Protein AF-A0A7C7DPF6-F1 (afdb_monomer)

Nearest PDB structures (foldseek):
  4r4e-assembly1_A  TM=9.196E-01  e=5.375E-08  Bacillus subtilis subsp. subtilis str. 168
  4r4e-assembly1_B  TM=8.936E-01  e=1.269E-06  Bacillus subtilis subsp. subtilis str. 168
  7tea-assembly2_C  TM=9.119E-01  e=2.581E-06  Staphylococcus aureus
  4r24-assembly1_B  TM=8.475E-01  e=1.116E-06  Priestia megaterium WSH-002
  2zhh-assembly1_A-2  TM=7.590E-01  e=1.535E-03  Escherichia coli K-12

pLDDT: mean 72.32, std 15.13, rang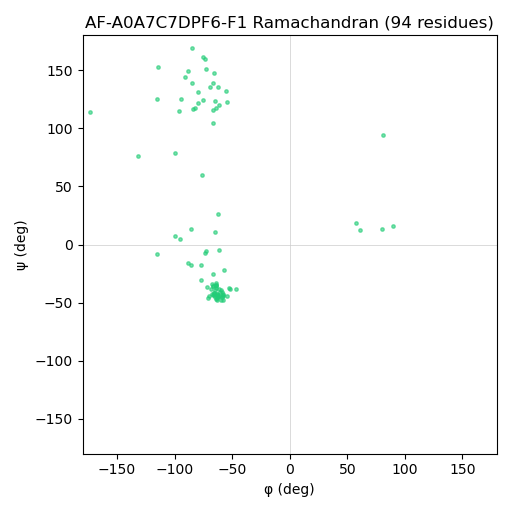e [35.88, 90.88]

Solvent-accessible surface area (backbone atoms on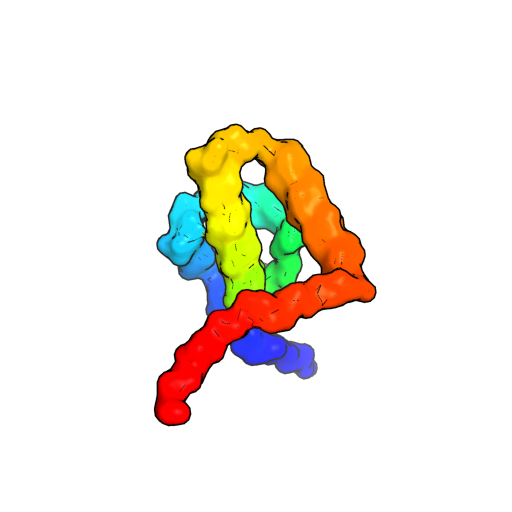ly — not comparable to full-atom values): 5934 Å² total; per-residue (Å²): 134,83,79,76,65,91,59,47,74,38,40,65,73,56,46,27,68,74,52,71,45,53,71,67,55,55,51,49,40,39,74,73,60,78,38,78,60,49,71,44,97,83,72,44,60,17,29,33,65,68,47,48,53,52,47,40,52,52,48,50,43,48,74,75,65,52,51,70,69,53,52,52,51,52,52,56,48,50,66,62,44,78,79,61,79,81,76,85,72,83,70,72,87,76,91,131

Radius of gyration: 15.46 Å; Cα contacts (8 Å, |Δi|>4): 78; chains: 1; bounding box: 40×48×31 Å

Sequence (96 aa):
MNPLSPEHIYPIGVVQRLTALSCRQIRYYEQCGLIKPARTSTNRRMFSQSDVETLLEIRDMINRGYLLEGIKTALLARRREDRGTFPSSFSRPHPS

Foldseek 3Di:
DPDDDPQFAAFLVNLCVLQVDDPVVLVVCVVLVLADFDQDPVRGTTGGPVSSVSSNVVSVCVVVVDDPVRSSVVSVVVVVCVVDDDDPPPDDDDDD

Mean predicted aligned error: 11.16 Å

Secondary structure (DSSP, 8-state):
-PPPPTTEEEEHHHHHHHH---HHHHHHHHHTTS--PEEPTTS-EEEEHHHHHHHHHHHHHHHTT--HHHHHHHHHHHHHHTTS---TT--PPPP-

Structure (mmCIF, N/CA/C/O backbone):
data_AF-A0A7C7DPF6-F1
#
_entry.id   AF-A0A7C7DPF6-F1
#
loop_
_atom_site.group_PDB
_atom_site.id
_atom_site.type_symbol
_atom_site.label_atom_id
_atom_site.label_alt_id
_atom_site.label_comp_id
_atom_sit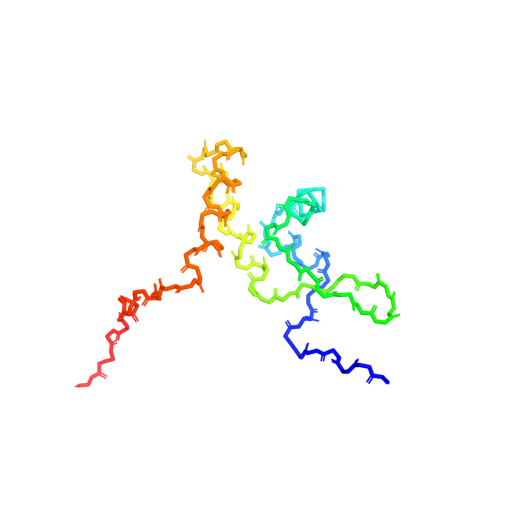e.label_asym_id
_atom_site.label_entity_id
_atom_site.label_seq_id
_atom_site.pdbx_PDB_ins_code
_atom_site.Cartn_x
_atom_site.Cartn_y
_atom_site.Cartn_z
_atom_site.occupancy
_atom_site.B_iso_or_equiv
_atom_site.auth_seq_id
_atom_site.auth_comp_id
_atom_site.auth_asym_id
_atom_site.auth_atom_id
_atom_site.pdbx_PDB_model_num
ATOM 1 N N . MET A 1 1 ? 26.054 -4.000 -10.835 1.00 42.06 1 MET A N 1
ATOM 2 C CA . MET A 1 1 ? 24.611 -4.208 -11.090 1.00 42.06 1 MET A CA 1
ATOM 3 C C . MET A 1 1 ? 24.006 -4.897 -9.880 1.00 42.06 1 MET A C 1
ATOM 5 O O . MET A 1 1 ? 24.479 -5.970 -9.543 1.00 42.06 1 MET A O 1
ATOM 9 N N . ASN A 1 2 ? 23.026 -4.293 -9.206 1.00 50.69 2 ASN A N 1
ATOM 10 C CA . ASN A 1 2 ? 22.305 -4.969 -8.125 1.00 50.69 2 ASN A CA 1
ATOM 11 C C . ASN A 1 2 ? 21.196 -5.817 -8.777 1.00 50.69 2 ASN A C 1
ATOM 13 O O . ASN A 1 2 ? 20.362 -5.223 -9.468 1.00 50.69 2 ASN A O 1
ATOM 17 N N . PRO A 1 3 ? 21.204 -7.157 -8.673 1.00 52.19 3 PRO A N 1
ATOM 18 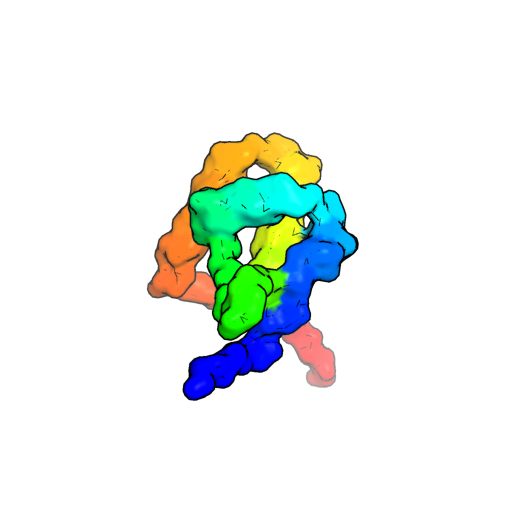C CA . PRO A 1 3 ? 20.144 -7.960 -9.257 1.00 52.19 3 PRO A CA 1
ATOM 19 C C . PRO A 1 3 ? 18.847 -7.627 -8.521 1.00 52.19 3 PRO A C 1
ATOM 21 O O . PRO A 1 3 ? 18.774 -7.687 -7.295 1.00 52.19 3 PRO A O 1
ATOM 24 N N . LEU A 1 4 ? 17.832 -7.209 -9.274 1.00 53.41 4 LEU A N 1
ATOM 25 C CA . LEU A 1 4 ? 16.475 -7.106 -8.758 1.00 53.41 4 LEU A CA 1
ATOM 26 C C . LEU A 1 4 ? 16.113 -8.478 -8.184 1.00 53.41 4 LEU A C 1
ATOM 28 O O . LEU A 1 4 ? 16.197 -9.470 -8.908 1.00 53.41 4 LEU A O 1
ATOM 32 N N . SER A 1 5 ? 15.745 -8.553 -6.903 1.00 55.53 5 SER A N 1
ATOM 33 C CA . SER A 1 5 ? 15.185 -9.791 -6.362 1.00 55.53 5 SER A CA 1
ATOM 34 C C . SER A 1 5 ? 13.972 -10.179 -7.220 1.00 55.53 5 SER A C 1
ATOM 36 O O . SER A 1 5 ? 13.129 -9.309 -7.470 1.00 55.53 5 SER A O 1
ATOM 38 N N . PRO A 1 6 ? 13.860 -11.442 -7.669 1.00 56.94 6 PRO A N 1
ATOM 39 C CA . PRO A 1 6 ? 12.865 -11.888 -8.655 1.00 56.94 6 PRO A CA 1
ATOM 40 C C . PRO A 1 6 ? 11.399 -11.723 -8.215 1.00 56.94 6 PRO A C 1
ATOM 42 O O . PRO A 1 6 ? 10.490 -11.957 -9.001 1.00 56.94 6 PRO A O 1
ATOM 45 N N . GLU A 1 7 ? 11.152 -11.289 -6.981 1.00 56.91 7 GLU A N 1
ATOM 46 C CA . GLU A 1 7 ? 9.819 -11.131 -6.400 1.00 56.91 7 GLU A CA 1
ATOM 47 C C . GLU A 1 7 ? 9.158 -9.777 -6.710 1.00 56.91 7 GLU A C 1
ATOM 49 O O . GLU A 1 7 ? 7.943 -9.642 -6.578 1.00 56.91 7 GLU A O 1
ATOM 54 N N . HIS A 1 8 ? 9.923 -8.765 -7.140 1.00 67.50 8 HIS A N 1
ATOM 55 C CA . HIS A 1 8 ? 9.408 -7.410 -7.383 1.00 67.50 8 HIS A CA 1
ATOM 56 C C . HIS A 1 8 ? 9.153 -7.171 -8.873 1.00 67.50 8 HIS A C 1
ATOM 58 O O . HIS A 1 8 ? 9.951 -6.531 -9.563 1.00 67.50 8 HIS A O 1
ATOM 64 N N . ILE A 1 9 ? 8.031 -7.694 -9.369 1.00 75.94 9 ILE A N 1
ATOM 65 C CA . ILE A 1 9 ? 7.687 -7.696 -10.801 1.00 75.94 9 ILE A CA 1
ATOM 66 C C . ILE A 1 9 ? 6.452 -6.856 -11.155 1.00 75.94 9 ILE A C 1
ATOM 68 O O . ILE A 1 9 ? 6.181 -6.643 -12.337 1.00 75.94 9 ILE A O 1
ATOM 72 N N . TYR A 1 10 ? 5.702 -6.346 -10.172 1.00 82.19 10 TYR A N 1
ATOM 73 C CA . TYR A 1 10 ? 4.424 -5.684 -10.438 1.00 82.19 10 TYR A CA 1
ATOM 74 C C . TYR A 1 10 ? 4.576 -4.158 -10.528 1.00 82.19 10 TYR A C 1
ATOM 76 O O . TYR A 1 10 ? 4.886 -3.515 -9.528 1.00 82.19 10 TYR A O 1
ATOM 84 N N . PRO A 1 11 ? 4.331 -3.518 -11.686 1.00 86.06 11 PRO A N 1
ATOM 85 C CA . PRO A 1 11 ? 4.283 -2.060 -11.770 1.00 86.06 11 PRO A CA 1
ATOM 86 C C . PRO A 1 11 ? 2.991 -1.517 -11.143 1.00 86.06 11 PRO A C 1
ATOM 88 O O . PRO A 1 11 ? 1.978 -2.217 -11.080 1.00 86.06 11 PRO A O 1
ATOM 91 N N . ILE A 1 12 ? 2.982 -0.230 -10.764 1.00 84.38 12 ILE A N 1
ATOM 92 C CA . ILE A 1 12 ? 1.822 0.405 -10.104 1.00 84.38 12 ILE A CA 1
ATOM 93 C C . ILE A 1 12 ? 0.506 0.201 -10.869 1.00 84.38 12 ILE A C 1
ATOM 95 O O . ILE A 1 12 ? -0.516 -0.069 -10.253 1.00 84.38 12 ILE A O 1
ATOM 99 N N . GLY A 1 13 ? 0.533 0.247 -12.206 1.00 85.75 13 GLY A N 1
ATOM 100 C CA . GLY A 1 13 ? -0.661 0.046 -13.028 1.00 85.75 13 GLY A CA 1
ATOM 101 C C . GLY A 1 13 ? -1.261 -1.358 -12.902 1.00 85.75 13 GLY A C 1
ATOM 102 O O . GLY A 1 13 ? -2.481 -1.503 -12.902 1.00 85.75 13 GLY A O 1
ATOM 103 N N . VAL A 1 14 ? -0.430 -2.394 -12.737 1.00 88.06 14 VAL A N 1
ATOM 104 C CA . VAL A 1 14 ? -0.917 -3.761 -12.486 1.00 88.06 14 VAL A CA 1
ATOM 105 C C . VAL A 1 14 ? -1.512 -3.848 -11.085 1.00 88.06 14 VAL A C 1
ATOM 107 O O . VAL A 1 14 ? -2.625 -4.344 -10.926 1.00 88.06 14 VAL A O 1
ATOM 110 N N . VAL A 1 15 ? -0.832 -3.280 -10.088 1.00 88.19 15 VAL A N 1
ATOM 111 C CA . VAL A 1 15 ? -1.320 -3.244 -8.701 1.00 88.19 15 VAL A CA 1
ATOM 112 C C . VAL A 1 15 ? -2.672 -2.539 -8.596 1.00 88.19 15 VAL A C 1
ATOM 114 O O . VAL A 1 15 ? -3.561 -3.032 -7.907 1.00 88.19 15 VAL A O 1
ATOM 117 N N . GLN A 1 16 ? -2.875 -1.433 -9.317 1.00 90.88 16 GLN A N 1
ATOM 118 C CA . GLN A 1 16 ? -4.174 -0.756 -9.381 1.00 90.88 16 GLN A CA 1
ATOM 119 C C . GLN A 1 16 ? -5.284 -1.674 -9.895 1.00 90.88 16 GLN A C 1
ATOM 121 O O . GLN A 1 16 ? -6.371 -1.692 -9.328 1.00 90.88 16 GLN A O 1
ATOM 126 N N . ARG A 1 17 ? -5.020 -2.448 -10.956 1.00 87.62 17 ARG A N 1
ATOM 127 C CA . ARG A 1 17 ? -6.014 -3.371 -11.526 1.00 87.62 17 ARG A CA 1
ATOM 128 C C . ARG A 1 17 ? -6.326 -4.532 -10.583 1.00 87.62 17 ARG A C 1
ATOM 130 O O . ARG A 1 17 ? -7.481 -4.923 -10.491 1.00 87.62 17 ARG A O 1
ATOM 137 N N . LEU A 1 18 ? -5.321 -5.051 -9.878 1.00 88.31 18 LEU A N 1
ATOM 138 C CA . LEU A 1 18 ? -5.489 -6.154 -8.926 1.00 88.31 18 LEU A CA 1
ATOM 139 C C . LEU A 1 18 ? -6.241 -5.715 -7.665 1.00 88.31 18 LEU A C 1
ATOM 141 O O . LEU A 1 18 ? -7.165 -6.382 -7.210 1.00 88.31 18 LEU A O 1
ATOM 145 N N . THR A 1 19 ? -5.853 -4.572 -7.107 1.00 85.88 19 THR A N 1
ATOM 146 C CA . THR A 1 19 ? -6.381 -4.090 -5.825 1.00 85.88 19 THR A CA 1
ATOM 147 C C . THR A 1 19 ? -7.641 -3.248 -5.989 1.00 85.88 19 THR A C 1
ATOM 149 O O . THR A 1 19 ? -8.359 -3.060 -5.016 1.00 85.88 19 THR A O 1
ATOM 152 N N . ALA A 1 20 ? -7.948 -2.767 -7.198 1.00 87.44 20 ALA A N 1
ATOM 153 C CA . ALA A 1 20 ? -8.965 -1.744 -7.469 1.00 87.44 20 ALA A CA 1
ATOM 154 C C . ALA A 1 20 ? -8.736 -0.421 -6.706 1.00 87.44 20 ALA A C 1
ATOM 156 O O . ALA A 1 20 ? -9.646 0.396 -6.572 1.00 87.44 20 ALA A O 1
ATOM 157 N N . LEU A 1 21 ? -7.516 -0.192 -6.210 1.00 87.69 21 LEU A N 1
ATOM 158 C CA . LEU A 1 21 ? -7.123 1.056 -5.567 1.00 87.69 21 LEU A CA 1
ATOM 159 C C . LEU A 1 21 ? -6.603 2.056 -6.601 1.00 87.69 21 LEU A C 1
ATOM 161 O O . LEU A 1 21 ? -5.984 1.706 -7.610 1.00 87.69 21 LEU A O 1
ATOM 165 N N . SER A 1 22 ? -6.802 3.341 -6.327 1.00 87.69 22 SER A N 1
ATOM 166 C CA . SER A 1 22 ? -6.208 4.404 -7.136 1.00 87.69 22 SER A CA 1
ATOM 167 C C . SER A 1 22 ? -4.696 4.513 -6.897 1.00 87.69 22 SER A C 1
ATOM 169 O O . SER A 1 22 ? -4.202 4.304 -5.787 1.00 87.69 22 SER A O 1
ATOM 171 N N . CYS A 1 23 ? -3.949 4.957 -7.916 1.00 86.19 23 CYS A N 1
ATOM 172 C CA . CYS A 1 23 ? -2.538 5.349 -7.789 1.00 86.19 23 CYS A CA 1
ATOM 173 C C . CYS A 1 23 ? -2.288 6.258 -6.580 1.00 86.19 23 CYS A C 1
ATOM 175 O O . CYS A 1 23 ? -1.264 6.145 -5.912 1.00 86.19 23 CYS A O 1
ATOM 177 N N . ARG A 1 24 ? -3.224 7.172 -6.297 1.00 86.56 24 ARG A N 1
ATOM 178 C CA . ARG A 1 24 ? -3.130 8.102 -5.171 1.00 86.56 24 ARG A CA 1
ATOM 179 C C . ARG A 1 24 ? -3.150 7.368 -3.833 1.00 86.56 24 ARG A C 1
ATOM 181 O O . ARG A 1 24 ? -2.299 7.648 -2.998 1.00 86.56 24 ARG A O 1
ATOM 188 N N . GLN A 1 25 ? -4.073 6.425 -3.653 1.00 86.12 25 GLN A N 1
ATOM 189 C CA . GLN A 1 25 ? -4.162 5.611 -2.438 1.00 86.12 25 GLN A CA 1
ATOM 190 C C . GLN A 1 25 ? -2.910 4.752 -2.255 1.00 86.12 25 GLN A C 1
ATOM 192 O O . GLN A 1 25 ? -2.306 4.782 -1.191 1.00 86.12 25 GLN A O 1
ATOM 197 N N . ILE A 1 26 ? -2.447 4.077 -3.312 1.00 86.69 26 ILE A N 1
ATOM 198 C CA . ILE A 1 26 ? -1.229 3.251 -3.257 1.00 86.69 26 ILE A CA 1
ATOM 199 C C . ILE A 1 26 ? -0.013 4.095 -2.840 1.00 86.69 26 ILE A C 1
ATOM 201 O O . ILE A 1 26 ? 0.740 3.706 -1.950 1.00 86.69 26 ILE A O 1
ATOM 205 N N . ARG A 1 27 ? 0.155 5.288 -3.429 1.00 85.56 27 ARG A N 1
ATOM 206 C CA . ARG A 1 27 ? 1.229 6.227 -3.055 1.00 85.56 27 ARG A CA 1
ATOM 207 C C . ARG A 1 27 ? 1.092 6.730 -1.622 1.00 85.56 27 ARG A C 1
ATOM 209 O O . ARG A 1 27 ? 2.101 6.904 -0.951 1.00 85.56 27 ARG A O 1
ATOM 216 N N . TYR A 1 28 ? -0.131 6.966 -1.160 1.00 85.19 28 TYR A N 1
ATOM 217 C CA . TYR A 1 28 ? -0.384 7.367 0.219 1.00 85.19 28 TYR A CA 1
ATOM 218 C C . TYR A 1 28 ? 0.037 6.262 1.200 1.00 85.19 28 TYR A C 1
ATOM 220 O O . TYR A 1 28 ? 0.754 6.535 2.158 1.00 85.19 28 TYR A O 1
ATOM 228 N N . TYR A 1 29 ? -0.296 4.999 0.917 1.00 83.69 29 TYR A N 1
ATOM 229 C CA . TYR A 1 29 ? 0.125 3.865 1.748 1.00 83.69 29 TYR A CA 1
ATOM 230 C C . TYR A 1 29 ? 1.640 3.624 1.709 1.00 83.69 29 TYR A C 1
ATOM 232 O O . TYR A 1 29 ? 2.235 3.305 2.740 1.00 83.69 29 TYR A O 1
ATOM 240 N N . GLU A 1 30 ? 2.283 3.844 0.559 1.00 83.56 30 GLU A N 1
ATOM 241 C CA . GLU A 1 30 ? 3.749 3.877 0.441 1.00 83.56 30 GLU A CA 1
ATOM 242 C C . GLU A 1 30 ? 4.352 4.977 1.329 1.00 83.56 30 GLU A C 1
ATOM 244 O O . GLU A 1 30 ? 5.281 4.713 2.089 1.00 83.56 30 GLU A O 1
ATOM 249 N N . GLN A 1 31 ? 3.809 6.200 1.289 1.00 82.19 31 GLN A N 1
ATOM 250 C CA . GLN A 1 31 ? 4.277 7.323 2.113 1.00 82.19 31 GLN A CA 1
ATOM 251 C C . GLN A 1 31 ? 4.081 7.080 3.610 1.00 82.19 31 GLN A C 1
ATOM 253 O O . GLN A 1 31 ? 4.920 7.476 4.416 1.00 82.19 31 GLN A O 1
ATOM 258 N N . CYS A 1 32 ? 3.003 6.399 3.989 1.00 75.75 32 CYS A N 1
ATOM 259 C CA . CYS A 1 32 ? 2.778 5.967 5.363 1.00 75.75 32 CYS A CA 1
ATOM 260 C C . CYS A 1 32 ? 3.672 4.781 5.779 1.00 75.75 32 CYS A C 1
ATOM 262 O O . CYS A 1 32 ? 3.684 4.416 6.953 1.00 75.75 32 CYS A O 1
ATOM 264 N N . GLY A 1 33 ? 4.429 4.187 4.849 1.00 78.94 33 GLY A N 1
ATOM 265 C CA . GLY A 1 33 ? 5.384 3.112 5.114 1.00 78.94 33 GLY A CA 1
ATOM 266 C C . GLY A 1 33 ? 4.770 1.717 5.250 1.00 78.94 33 GLY A C 1
ATOM 267 O O . GLY A 1 33 ? 5.476 0.810 5.714 1.00 78.94 33 GLY A O 1
ATOM 268 N N . LEU A 1 34 ? 3.498 1.547 4.856 1.00 77.62 34 LEU A N 1
ATOM 269 C CA . LEU A 1 34 ? 2.771 0.269 4.887 1.00 77.62 34 LEU A CA 1
ATOM 270 C C . LEU A 1 34 ? 3.380 -0.723 3.890 1.00 77.62 34 LEU A C 1
ATOM 272 O O . LEU A 1 34 ? 3.640 -1.868 4.234 1.00 77.62 34 LEU A O 1
ATOM 276 N N . ILE A 1 35 ? 3.693 -0.239 2.691 1.00 81.31 35 ILE A N 1
ATOM 277 C CA . ILE A 1 35 ? 4.331 -1.003 1.614 1.00 81.31 35 ILE A CA 1
ATOM 278 C C . ILE A 1 35 ? 5.722 -0.447 1.321 1.00 81.31 35 ILE A C 1
ATOM 280 O O . ILE A 1 35 ? 5.988 0.738 1.554 1.00 81.31 35 ILE A O 1
ATOM 284 N N . LYS A 1 36 ? 6.622 -1.296 0.822 1.00 78.12 36 LYS A N 1
ATOM 285 C CA . LYS A 1 36 ? 8.008 -0.914 0.509 1.00 78.12 36 LYS A CA 1
ATOM 286 C C . LYS A 1 36 ? 8.370 -1.402 -0.893 1.00 78.12 36 LYS A C 1
ATOM 288 O O . LYS A 1 36 ? 9.110 -2.373 -1.021 1.00 78.12 36 LYS A O 1
ATOM 293 N N . PRO A 1 37 ? 7.893 -0.716 -1.946 1.00 79.31 37 PRO A N 1
ATOM 294 C CA . PRO A 1 37 ? 8.225 -1.107 -3.304 1.00 79.31 37 PRO A CA 1
ATOM 295 C C . PRO A 1 37 ? 9.733 -1.008 -3.535 1.00 79.31 37 PRO A C 1
ATOM 297 O O . PRO A 1 37 ? 10.372 -0.003 -3.197 1.00 79.31 37 PRO A O 1
ATOM 300 N N . ALA A 1 38 ? 10.293 -2.027 -4.175 1.00 78.75 38 ALA A N 1
ATOM 301 C CA . ALA A 1 38 ? 11.660 -1.976 -4.652 1.00 78.75 38 ALA A CA 1
ATOM 302 C C . ALA A 1 38 ? 11.773 -0.940 -5.778 1.00 78.75 38 ALA A C 1
ATOM 304 O O . ALA A 1 38 ? 10.913 -0.820 -6.658 1.00 78.75 38 ALA A O 1
ATOM 305 N N . ARG A 1 39 ? 12.862 -0.171 -5.766 1.00 75.44 39 ARG A N 1
ATOM 306 C CA . ARG A 1 39 ? 13.189 0.743 -6.862 1.00 75.44 39 ARG A CA 1
ATOM 307 C C . ARG A 1 39 ? 14.134 0.043 -7.823 1.00 75.44 39 ARG A C 1
ATOM 309 O O . ARG A 1 39 ? 15.195 -0.427 -7.430 1.00 75.44 39 ARG A O 1
ATOM 316 N N . THR A 1 40 ? 13.745 0.001 -9.088 1.00 71.69 40 THR A N 1
ATOM 317 C CA . THR A 1 40 ? 14.611 -0.493 -10.163 1.00 71.69 40 THR A CA 1
ATOM 318 C C . THR A 1 40 ? 15.682 0.532 -10.520 1.00 71.69 40 THR A C 1
ATOM 320 O O . THR A 1 40 ? 15.520 1.728 -10.267 1.00 71.69 40 THR A O 1
ATOM 323 N N . SER A 1 41 ? 16.749 0.087 -11.187 1.00 65.88 41 SER A N 1
ATOM 324 C CA . SER A 1 41 ? 17.794 0.965 -11.737 1.00 65.88 41 SER A CA 1
ATOM 325 C C . SER A 1 41 ? 17.249 2.020 -12.713 1.00 65.88 41 SER A C 1
ATOM 327 O O . SER A 1 41 ? 17.850 3.073 -12.878 1.00 65.88 41 SER A O 1
ATOM 329 N N . THR A 1 42 ? 16.074 1.784 -13.304 1.00 70.00 42 THR A N 1
ATOM 330 C CA . THR A 1 42 ? 15.346 2.722 -14.180 1.00 70.00 42 THR A CA 1
ATOM 331 C C . THR A 1 42 ? 14.451 3.701 -13.395 1.00 70.00 42 THR A C 1
ATOM 333 O O . THR A 1 42 ? 13.575 4.340 -13.968 1.00 70.00 42 THR A O 1
ATOM 336 N N . ASN A 1 43 ? 14.615 3.811 -12.070 1.00 73.88 43 ASN A N 1
ATOM 337 C CA . ASN A 1 43 ? 13.792 4.635 -11.168 1.00 73.88 43 ASN A CA 1
ATOM 338 C C . ASN A 1 43 ? 12.295 4.244 -11.129 1.00 73.88 43 ASN A C 1
ATOM 340 O O . ASN A 1 43 ? 11.460 4.967 -10.589 1.00 73.88 43 ASN A O 1
ATOM 344 N N . ARG A 1 44 ? 11.922 3.080 -11.675 1.00 76.56 44 ARG A N 1
ATOM 345 C CA . ARG A 1 44 ? 10.539 2.585 -11.627 1.00 76.56 44 ARG A CA 1
ATOM 346 C C . ARG A 1 44 ? 10.294 1.840 -10.321 1.00 76.56 44 ARG A C 1
ATOM 348 O O . ARG A 1 44 ? 11.150 1.071 -9.880 1.00 76.56 44 ARG A O 1
ATOM 355 N N . ARG A 1 45 ? 9.116 2.060 -9.736 1.00 80.50 45 ARG A N 1
ATOM 356 C CA . ARG A 1 45 ? 8.628 1.359 -8.542 1.00 80.50 45 ARG A CA 1
ATOM 357 C C . ARG A 1 45 ? 8.085 0.000 -8.957 1.00 80.50 45 ARG A C 1
ATOM 359 O O . ARG A 1 45 ? 7.167 -0.049 -9.778 1.00 80.50 45 ARG A O 1
ATOM 366 N N . MET A 1 46 ? 8.651 -1.055 -8.391 1.00 82.44 46 MET A N 1
ATOM 367 C CA . MET A 1 46 ? 8.173 -2.418 -8.561 1.00 82.44 46 MET A CA 1
ATOM 368 C C . MET A 1 46 ? 7.682 -2.939 -7.220 1.00 82.44 46 MET A C 1
ATOM 370 O O . MET A 1 46 ? 8.396 -2.900 -6.219 1.00 82.44 46 MET A O 1
ATOM 374 N N . PHE A 1 47 ? 6.441 -3.392 -7.217 1.00 84.81 47 PHE A N 1
ATOM 375 C CA . PHE A 1 47 ? 5.778 -3.989 -6.075 1.00 84.81 47 PHE A CA 1
ATOM 376 C C . PHE A 1 47 ? 6.000 -5.500 -6.104 1.00 84.81 47 PHE A C 1
ATOM 378 O O . PHE A 1 47 ? 6.057 -6.115 -7.177 1.00 84.81 47 PHE A O 1
ATOM 385 N N . SER A 1 48 ? 6.141 -6.080 -4.920 1.00 84.50 48 SER A N 1
ATOM 386 C CA . SER A 1 48 ? 6.142 -7.525 -4.720 1.00 84.50 48 SER A CA 1
ATOM 387 C C . SER A 1 48 ? 4.720 -8.062 -4.584 1.00 84.50 48 SER A C 1
ATOM 389 O O . SER A 1 48 ? 3.763 -7.304 -4.410 1.00 84.50 48 SER A O 1
ATOM 391 N N . GLN A 1 49 ? 4.575 -9.384 -4.629 1.00 82.94 49 GLN A N 1
ATOM 392 C CA . GLN A 1 49 ? 3.302 -10.028 -4.314 1.00 82.94 49 GLN A CA 1
ATOM 393 C C . GLN A 1 49 ? 2.841 -9.709 -2.881 1.00 82.94 49 GLN A C 1
ATOM 395 O O . GLN A 1 49 ? 1.667 -9.408 -2.679 1.00 82.94 49 GLN A O 1
ATOM 400 N N . SER A 1 50 ? 3.762 -9.659 -1.914 1.00 82.69 50 SER A N 1
ATOM 401 C CA . SER A 1 50 ? 3.466 -9.305 -0.519 1.00 82.69 50 SER A CA 1
A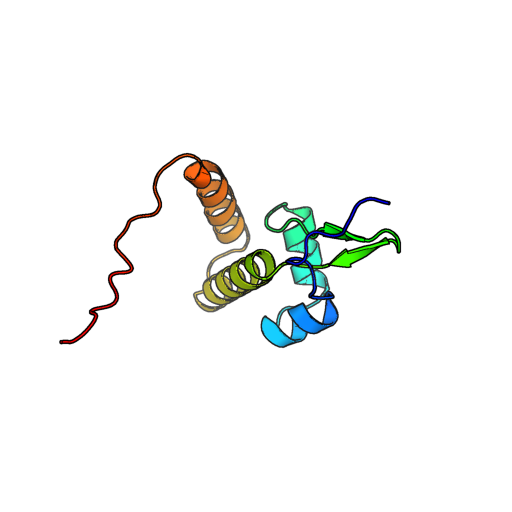TOM 402 C C . SER A 1 50 ? 2.909 -7.882 -0.377 1.00 82.69 50 SER A C 1
ATOM 404 O O . SER A 1 50 ? 1.979 -7.648 0.398 1.00 82.69 50 SER A O 1
ATOM 406 N N . ASP A 1 51 ? 3.420 -6.922 -1.162 1.00 85.44 51 ASP A N 1
ATOM 407 C CA . ASP A 1 51 ? 2.871 -5.557 -1.190 1.00 85.44 51 ASP A CA 1
ATOM 408 C C . ASP A 1 51 ? 1.432 -5.541 -1.736 1.00 85.44 51 ASP A C 1
ATOM 410 O O . ASP A 1 51 ? 0.584 -4.797 -1.241 1.00 85.44 51 ASP A O 1
ATOM 414 N N . VAL A 1 52 ? 1.145 -6.357 -2.757 1.00 86.94 52 VAL A N 1
ATOM 415 C CA . VAL A 1 52 ? -0.203 -6.476 -3.339 1.00 86.94 52 VAL A CA 1
ATOM 416 C C . VAL A 1 52 ? -1.178 -7.079 -2.333 1.00 86.94 52 VAL A C 1
ATOM 418 O O . VAL A 1 52 ? -2.286 -6.568 -2.184 1.00 86.94 52 VAL A O 1
ATOM 421 N N . GLU A 1 53 ? -0.768 -8.124 -1.620 1.00 86.19 53 GLU A N 1
ATOM 422 C CA . GLU A 1 53 ? -1.589 -8.788 -0.603 1.00 86.19 53 GLU A CA 1
ATOM 423 C C . GLU A 1 53 ? -1.934 -7.828 0.545 1.00 86.19 53 GLU A C 1
ATOM 425 O O . GLU A 1 53 ? -3.099 -7.671 0.909 1.00 86.19 53 GLU A O 1
ATOM 430 N N . THR A 1 54 ? -0.943 -7.053 0.993 1.00 85.94 54 THR A N 1
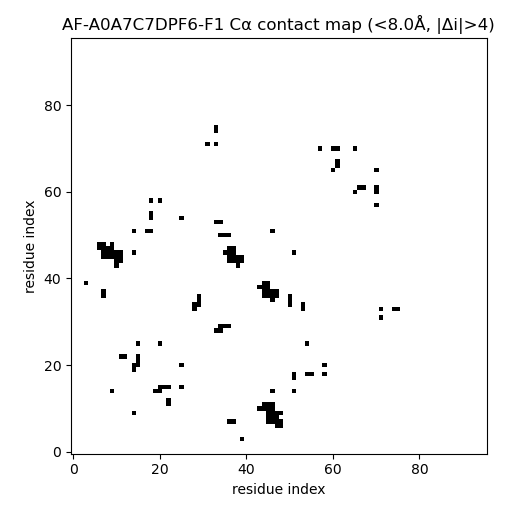ATOM 431 C CA . THR A 1 54 ? -1.124 -5.975 1.976 1.00 85.94 54 THR A CA 1
ATOM 432 C C . THR A 1 54 ? -2.144 -4.933 1.499 1.00 85.94 54 THR A C 1
ATOM 434 O O . THR A 1 54 ? -3.012 -4.489 2.252 1.00 85.94 54 THR A O 1
ATOM 437 N N . LEU A 1 55 ? -2.071 -4.529 0.227 1.00 87.44 55 LEU A N 1
ATOM 438 C CA . LEU A 1 55 ? -3.011 -3.571 -0.361 1.00 87.44 55 LEU A CA 1
ATOM 439 C C . LEU A 1 55 ? -4.432 -4.134 -0.492 1.00 87.44 55 LEU A C 1
ATOM 441 O O . LEU A 1 55 ? -5.397 -3.382 -0.332 1.00 87.44 55 LEU A O 1
ATOM 445 N N . LEU A 1 56 ? -4.576 -5.431 -0.764 1.00 88.31 56 LEU A N 1
ATOM 446 C CA . LEU A 1 56 ? -5.875 -6.106 -0.765 1.00 88.31 56 LEU A CA 1
ATOM 447 C C . LEU A 1 56 ? -6.487 -6.136 0.638 1.00 88.31 56 LEU A C 1
ATOM 449 O O . LEU A 1 56 ? -7.669 -5.829 0.781 1.00 88.31 56 LEU A O 1
ATOM 453 N N . GLU A 1 57 ? -5.687 -6.411 1.669 1.00 84.56 57 GLU A N 1
ATOM 454 C CA . GLU A 1 57 ? -6.134 -6.394 3.068 1.00 84.56 57 GLU A CA 1
ATOM 455 C C . GLU A 1 57 ? -6.576 -4.982 3.491 1.00 84.56 57 GLU A C 1
ATOM 457 O O . GLU A 1 57 ? -7.645 -4.804 4.077 1.00 84.56 57 GLU A O 1
ATOM 462 N N . ILE A 1 58 ? -5.821 -3.947 3.097 1.00 84.06 58 ILE A N 1
ATOM 463 C CA . ILE A 1 58 ? -6.212 -2.539 3.286 1.00 84.06 58 ILE A CA 1
ATOM 464 C C . ILE A 1 58 ? -7.553 -2.245 2.619 1.00 84.06 58 ILE A C 1
ATOM 466 O O . ILE A 1 58 ? -8.432 -1.650 3.244 1.00 84.06 58 ILE A O 1
ATOM 470 N N . ARG A 1 59 ? -7.737 -2.659 1.361 1.00 85.25 59 ARG A N 1
ATOM 471 C CA . ARG A 1 59 ? -9.016 -2.485 0.663 1.00 85.25 59 ARG A CA 1
ATOM 472 C C . ARG A 1 59 ? -10.154 -3.172 1.416 1.00 85.25 59 ARG A C 1
ATOM 474 O O . ARG A 1 59 ? -11.252 -2.618 1.478 1.00 85.25 59 ARG A O 1
ATOM 481 N N . ASP A 1 60 ? -9.926 -4.373 1.923 1.00 85.75 60 ASP A N 1
ATOM 482 C CA . ASP A 1 60 ? -10.948 -5.140 2.626 1.00 85.75 60 ASP A CA 1
ATOM 483 C C . ASP A 1 60 ? -11.350 -4.448 3.939 1.00 85.75 60 ASP A C 1
ATOM 485 O O . ASP A 1 60 ? -12.536 -4.260 4.205 1.00 85.75 60 ASP A O 1
ATOM 489 N N . MET A 1 61 ? -10.379 -3.920 4.689 1.00 82.00 61 MET A N 1
ATOM 490 C CA . MET A 1 61 ? -10.642 -3.083 5.865 1.00 82.00 61 MET A CA 1
ATOM 491 C C . MET A 1 61 ? -11.427 -1.810 5.517 1.00 82.00 61 MET A C 1
ATOM 493 O O . MET A 1 61 ? -12.368 -1.452 6.222 1.00 82.00 61 MET A O 1
ATOM 497 N N . ILE A 1 62 ? -11.113 -1.139 4.408 1.00 81.94 62 ILE A N 1
ATOM 498 C CA . ILE A 1 62 ? -11.891 0.034 3.968 1.00 81.94 62 ILE A CA 1
ATOM 499 C C . ILE A 1 62 ? -13.333 -0.368 3.642 1.00 81.94 62 ILE A C 1
ATOM 501 O O . ILE A 1 62 ? -14.260 0.327 4.048 1.00 81.94 62 ILE A O 1
ATOM 505 N N . ASN A 1 63 ? -13.538 -1.502 2.963 1.00 82.25 63 ASN A N 1
ATOM 506 C CA . ASN A 1 63 ? -14.882 -2.011 2.659 1.00 82.25 63 ASN A CA 1
ATOM 507 C C . ASN A 1 63 ? -15.670 -2.385 3.918 1.00 82.25 63 ASN A C 1
ATOM 509 O O . ASN A 1 63 ? -16.880 -2.190 3.961 1.00 82.25 63 ASN A O 1
ATOM 513 N N . ARG A 1 64 ? -14.991 -2.872 4.960 1.00 82.25 64 ARG A N 1
ATOM 514 C CA . ARG A 1 64 ? -15.592 -3.128 6.278 1.00 82.25 64 ARG A CA 1
ATOM 515 C C . ARG A 1 64 ? -15.903 -1.847 7.068 1.00 82.25 64 ARG A C 1
ATOM 517 O O . ARG A 1 64 ? -16.500 -1.939 8.135 1.00 82.25 64 ARG A O 1
ATOM 524 N N . GLY A 1 65 ? -15.516 -0.669 6.570 1.00 81.19 65 GLY A N 1
ATOM 525 C CA . GLY A 1 65 ? -15.803 0.626 7.194 1.00 81.19 65 GLY A CA 1
ATOM 526 C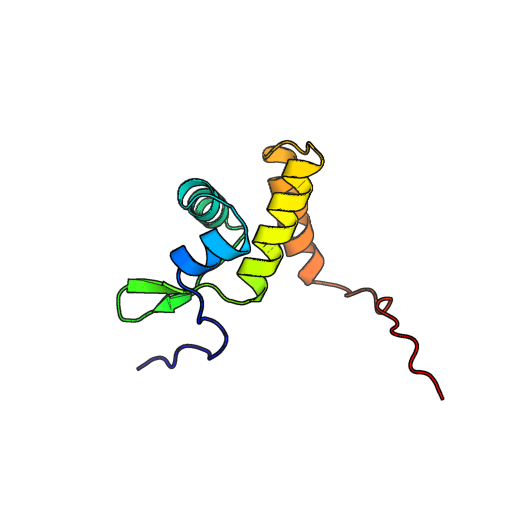 C . GLY A 1 65 ? -14.747 1.110 8.190 1.00 81.19 65 GLY A C 1
ATOM 527 O O . GLY A 1 65 ? -15.020 2.019 8.974 1.00 81.19 65 GLY A O 1
ATOM 528 N N . TYR A 1 66 ? -13.538 0.539 8.185 1.00 76.06 66 TYR A N 1
ATOM 529 C CA . TYR A 1 66 ? -12.459 1.022 9.048 1.00 76.06 66 TYR A CA 1
ATOM 530 C C . TYR A 1 66 ? -11.963 2.404 8.596 1.00 76.06 66 TYR A C 1
ATOM 532 O O . TYR A 1 66 ? -11.708 2.643 7.414 1.00 76.06 66 TYR A O 1
ATOM 540 N N . LEU A 1 67 ? -11.760 3.312 9.558 1.00 76.25 67 LEU A N 1
ATOM 541 C CA . LEU A 1 67 ? -11.098 4.593 9.301 1.00 76.25 67 LEU A CA 1
ATOM 542 C C . LEU A 1 67 ? -9.628 4.370 8.916 1.00 76.25 67 LEU A C 1
ATOM 544 O O . LEU A 1 67 ? -8.960 3.485 9.452 1.00 76.25 67 LEU A O 1
ATOM 548 N N . LEU A 1 68 ? -9.094 5.236 8.047 1.00 71.00 68 LEU A N 1
ATOM 549 C CA . LEU A 1 68 ? -7.689 5.192 7.618 1.00 71.00 68 LEU A CA 1
ATOM 550 C C . LEU A 1 68 ? -6.693 5.184 8.788 1.00 71.00 68 LEU A C 1
ATOM 552 O O . LEU A 1 68 ? -5.693 4.472 8.729 1.00 71.00 68 LEU A O 1
ATOM 556 N N . GLU A 1 69 ? -6.979 5.923 9.861 1.00 70.44 69 GLU A N 1
ATOM 557 C CA . GLU A 1 69 ? -6.155 5.921 11.077 1.00 70.44 69 GLU A CA 1
ATOM 558 C C . GLU A 1 69 ? -6.149 4.547 11.773 1.00 70.44 69 GLU A C 1
ATOM 560 O O . GLU A 1 69 ? -5.112 4.096 12.266 1.00 70.44 69 GLU A O 1
ATOM 565 N N . GLY A 1 70 ? -7.280 3.835 11.745 1.00 70.88 70 GLY A N 1
ATOM 566 C CA . GLY A 1 70 ? -7.398 2.467 12.253 1.00 70.88 70 GLY A CA 1
ATOM 567 C C . GLY A 1 70 ? -6.602 1.470 11.413 1.00 70.88 70 GLY A C 1
ATOM 568 O O . GLY A 1 70 ? -5.861 0.661 11.963 1.00 70.88 70 GLY A O 1
ATOM 569 N N . ILE A 1 71 ? -6.664 1.592 10.085 1.00 73.88 71 ILE A N 1
ATOM 570 C CA . ILE A 1 71 ? -5.884 0.763 9.150 1.00 73.88 71 ILE A CA 1
ATOM 571 C C . ILE A 1 71 ? -4.385 0.979 9.351 1.00 73.88 71 ILE A C 1
ATOM 573 O O . ILE A 1 71 ? -3.612 0.025 9.420 1.00 73.88 71 ILE A O 1
ATOM 577 N N . LYS A 1 72 ? -3.964 2.239 9.480 1.00 71.12 72 LYS A N 1
ATOM 578 C CA . LYS A 1 72 ? -2.569 2.598 9.742 1.00 71.12 72 LYS A CA 1
ATOM 579 C C . LYS A 1 72 ? -2.085 2.005 11.063 1.00 71.12 72 LYS A C 1
ATOM 581 O O . LYS A 1 72 ? -0.994 1.445 11.109 1.00 71.12 72 LYS A O 1
ATOM 586 N N . THR A 1 73 ? -2.897 2.099 12.114 1.00 71.81 73 THR A N 1
ATOM 587 C CA . THR A 1 73 ? -2.576 1.532 13.431 1.00 71.81 73 THR A CA 1
ATOM 588 C C . THR A 1 73 ? -2.488 0.008 13.370 1.00 71.81 73 THR A C 1
ATOM 590 O O . THR A 1 73 ? -1.510 -0.553 13.856 1.00 71.81 73 THR A O 1
ATOM 593 N N . ALA A 1 74 ? -3.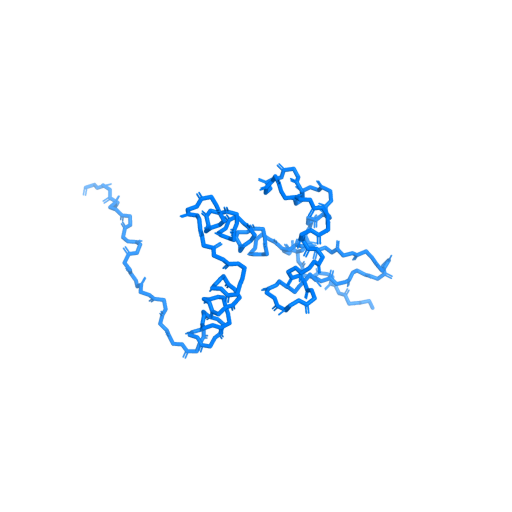440 -0.655 12.708 1.00 70.12 74 ALA A N 1
ATOM 594 C CA . ALA A 1 74 ? -3.453 -2.105 12.532 1.00 70.12 74 ALA A CA 1
ATOM 595 C C . ALA A 1 74 ? -2.233 -2.608 11.742 1.00 70.12 74 ALA A C 1
ATOM 597 O O . ALA A 1 74 ? -1.574 -3.555 12.165 1.00 70.12 74 ALA A O 1
ATOM 598 N N . LEU A 1 75 ? -1.861 -1.942 10.643 1.00 69.38 75 LEU A N 1
ATOM 599 C CA . LEU A 1 75 ? -0.682 -2.337 9.866 1.00 69.38 75 LEU A CA 1
ATOM 600 C C . LEU A 1 75 ? 0.646 -2.021 10.556 1.00 69.38 75 LEU A C 1
ATOM 602 O O . LEU A 1 75 ? 1.599 -2.794 10.443 1.00 69.38 75 LEU A O 1
ATOM 606 N N . LEU A 1 76 ? 0.745 -0.894 11.265 1.00 69.25 76 LEU A N 1
ATOM 607 C CA . LEU A 1 76 ? 1.939 -0.592 12.057 1.00 69.25 76 LEU A CA 1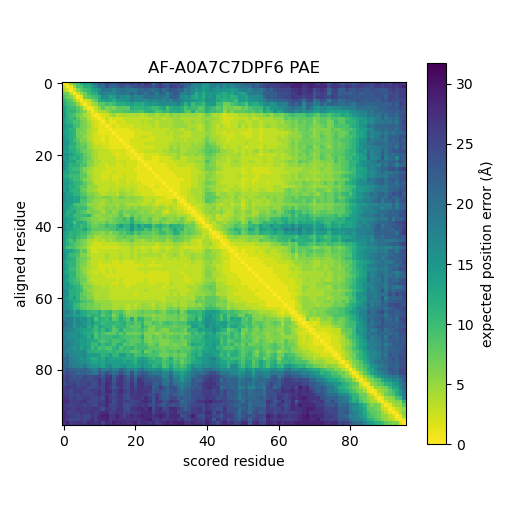
ATOM 608 C C . LEU A 1 76 ? 2.093 -1.570 13.228 1.00 69.25 76 LEU A C 1
ATOM 610 O O . LEU A 1 76 ? 3.223 -1.946 13.544 1.00 69.25 76 LEU A O 1
ATOM 614 N N . ALA A 1 77 ? 0.985 -2.000 13.837 1.00 66.81 77 ALA A N 1
ATOM 615 C CA . ALA A 1 77 ? 0.977 -3.056 14.844 1.00 66.81 77 ALA A CA 1
ATOM 616 C C . ALA A 1 77 ? 1.443 -4.394 14.248 1.00 66.81 77 ALA A C 1
ATOM 618 O O . ALA A 1 77 ? 2.388 -4.979 14.769 1.00 66.81 77 ALA A O 1
ATOM 619 N N . ARG A 1 78 ? 0.909 -4.797 13.086 1.00 65.38 78 ARG A N 1
ATOM 620 C CA . ARG A 1 78 ? 1.324 -6.008 12.350 1.00 65.38 78 ARG A CA 1
ATOM 621 C C . ARG A 1 78 ? 2.830 -6.036 12.063 1.00 65.38 78 ARG A C 1
ATOM 623 O O . ARG A 1 78 ? 3.492 -7.034 12.314 1.00 65.38 78 ARG A O 1
ATOM 630 N N . ARG A 1 79 ? 3.417 -4.915 11.617 1.00 61.97 79 ARG A N 1
ATOM 631 C CA . ARG A 1 79 ? 4.872 -4.832 11.367 1.00 61.97 79 ARG A CA 1
ATOM 632 C C . ARG A 1 79 ? 5.708 -4.947 12.653 1.00 61.97 79 ARG A C 1
ATOM 634 O O . ARG A 1 79 ? 6.876 -5.323 12.584 1.00 61.97 79 ARG A O 1
ATOM 641 N N . ARG A 1 80 ? 5.150 -4.603 13.820 1.00 55.38 80 ARG A N 1
ATOM 642 C CA . ARG A 1 80 ? 5.795 -4.871 15.119 1.00 55.38 80 ARG A CA 1
ATOM 643 C C . ARG A 1 80 ? 5.656 -6.339 15.536 1.00 55.38 80 ARG A C 1
ATOM 645 O O . ARG A 1 80 ? 6.567 -6.842 16.187 1.00 55.38 80 ARG A O 1
ATOM 652 N N . GLU A 1 81 ? 4.576 -7.011 15.140 1.00 51.69 81 GLU A N 1
ATOM 653 C CA . GLU A 1 81 ? 4.332 -8.436 15.414 1.00 51.69 81 GLU A CA 1
ATOM 654 C C . GLU A 1 81 ? 5.137 -9.393 14.521 1.00 51.69 81 GLU A C 1
ATOM 656 O O . GLU A 1 81 ? 5.409 -10.513 14.941 1.00 51.69 81 GLU A O 1
ATOM 661 N N . ASP A 1 82 ? 5.680 -8.940 13.385 1.00 48.66 82 ASP A N 1
ATOM 662 C CA . ASP A 1 82 ? 6.643 -9.710 12.565 1.00 48.66 82 ASP A CA 1
ATOM 663 C C . ASP A 1 82 ? 7.996 -10.001 13.265 1.00 48.66 82 ASP A C 1
ATOM 665 O O . ASP A 1 82 ? 8.949 -10.489 12.654 1.00 48.66 82 ASP A O 1
ATOM 669 N N . ARG A 1 83 ? 8.100 -9.752 14.578 1.00 46.44 83 ARG A N 1
ATOM 670 C CA . ARG A 1 83 ? 9.144 -10.316 15.449 1.00 46.44 83 ARG A CA 1
ATOM 671 C C . ARG A 1 83 ? 8.708 -11.527 16.278 1.00 46.44 83 ARG A C 1
ATOM 673 O O . ARG A 1 83 ? 9.500 -11.991 17.095 1.00 46.44 83 ARG A O 1
ATOM 680 N N . GLY A 1 84 ? 7.520 -12.082 16.068 1.00 46.06 84 GLY A N 1
ATOM 681 C CA . GLY A 1 84 ? 7.128 -13.298 16.766 1.00 46.06 84 GLY A CA 1
ATOM 682 C C . GLY A 1 84 ? 5.806 -13.880 16.295 1.00 46.06 84 GLY A C 1
ATOM 683 O O . GLY A 1 84 ? 4.750 -13.349 16.604 1.00 46.06 84 GLY A O 1
ATOM 684 N N . THR A 1 85 ? 5.905 -15.067 15.698 1.00 44.75 85 THR A N 1
ATOM 685 C CA . THR A 1 85 ? 4.833 -16.068 15.598 1.00 44.75 85 THR A CA 1
ATOM 686 C C . THR A 1 85 ? 3.810 -15.828 14.488 1.00 44.75 85 THR A C 1
ATOM 688 O O . THR A 1 85 ? 2.759 -15.229 14.683 1.00 44.75 85 THR A O 1
ATOM 691 N N . PHE A 1 86 ? 4.058 -16.449 13.333 1.00 46.91 86 PHE A N 1
ATOM 692 C CA . PHE A 1 86 ? 2.959 -16.929 12.500 1.00 46.91 86 PHE A CA 1
ATOM 693 C C . PHE A 1 86 ? 2.180 -17.977 13.312 1.00 46.91 86 PHE A C 1
ATOM 695 O O . PHE A 1 86 ? 2.783 -18.985 13.694 1.00 46.91 86 PHE A O 1
ATOM 702 N N . PRO A 1 87 ? 0.877 -17.806 13.597 1.00 44.19 87 PRO A N 1
ATOM 703 C CA . PRO A 1 87 ? 0.083 -18.920 14.075 1.00 44.19 87 PRO A CA 1
ATOM 704 C C . PRO A 1 87 ? 0.026 -19.956 12.950 1.00 44.19 87 PRO A C 1
ATOM 706 O O . PRO A 1 87 ? -0.492 -19.711 11.861 1.00 44.19 87 PRO A O 1
ATOM 709 N N . SER A 1 88 ? 0.575 -21.131 13.234 1.00 48.84 88 SER A N 1
ATOM 710 C CA . SER A 1 88 ? 0.563 -22.358 12.432 1.00 48.84 88 SER A CA 1
ATOM 711 C C . SER A 1 88 ? -0.850 -22.932 12.201 1.00 48.84 88 SER A C 1
ATOM 713 O O . SER A 1 88 ? -1.015 -24.127 11.975 1.00 48.84 88 SER A O 1
ATOM 715 N N . SER A 1 89 ? -1.891 -22.097 12.236 1.00 44.41 89 SER A N 1
ATOM 716 C CA . SER A 1 89 ? -3.296 -22.491 12.136 1.00 44.41 89 SER A CA 1
ATOM 717 C C . SER A 1 89 ? -3.888 -22.406 10.726 1.00 44.41 89 SER A C 1
ATOM 719 O O . SER A 1 89 ? -5.054 -22.755 10.554 1.00 44.41 89 SER A O 1
ATOM 721 N N . PHE A 1 90 ? -3.105 -22.092 9.685 1.00 51.69 90 PHE A N 1
ATOM 722 C CA . PHE A 1 90 ? -3.479 -22.437 8.302 1.00 51.69 90 PHE A CA 1
ATOM 723 C C . PHE A 1 90 ? -3.252 -23.935 8.046 1.00 51.69 90 PHE A C 1
ATOM 725 O O . PHE A 1 90 ? -2.483 -24.354 7.182 1.00 51.69 90 PHE A O 1
ATOM 732 N N . SER A 1 91 ? -3.947 -24.751 8.836 1.00 47.44 91 SER A N 1
ATOM 733 C CA . SER A 1 91 ? -4.127 -26.171 8.594 1.00 47.44 91 SER A CA 1
ATOM 734 C C . SER A 1 91 ? -4.969 -26.328 7.329 1.00 47.44 91 SER A C 1
ATOM 736 O O . SER A 1 91 ? -6.176 -26.083 7.327 1.00 47.44 91 SER A O 1
ATOM 738 N N . ARG A 1 92 ? -4.329 -26.704 6.222 1.00 48.53 92 ARG A N 1
ATOM 739 C CA . ARG A 1 92 ? -5.033 -27.396 5.142 1.00 48.53 92 ARG A CA 1
ATOM 740 C C . ARG A 1 92 ? -5.240 -28.834 5.620 1.00 48.53 92 ARG A C 1
ATOM 742 O O . ARG A 1 92 ? -4.238 -29.484 5.915 1.00 48.53 92 ARG A O 1
ATOM 749 N N . PRO A 1 93 ? -6.467 -29.375 5.668 1.00 44.62 93 PRO A N 1
ATOM 750 C CA . PRO A 1 93 ? -6.608 -30.816 5.756 1.00 44.62 93 PRO A CA 1
ATOM 751 C C . PRO A 1 93 ? -6.100 -31.405 4.435 1.00 44.62 93 PRO A C 1
ATOM 753 O O . PRO A 1 93 ? -6.636 -31.117 3.364 1.00 44.62 93 PRO A O 1
ATOM 756 N N . HIS A 1 94 ? -5.025 -32.186 4.510 1.00 35.88 94 HIS A N 1
ATOM 757 C CA . HIS A 1 94 ? -4.617 -33.081 3.436 1.00 35.88 94 HIS A CA 1
ATOM 758 C C . HIS A 1 94 ? -5.456 -34.360 3.587 1.00 35.88 94 HIS A C 1
ATOM 760 O O . HIS A 1 94 ? -5.357 -35.003 4.631 1.00 35.88 94 HIS A O 1
ATOM 766 N N . PRO A 1 95 ? -6.311 -34.729 2.617 1.00 49.66 95 PRO A N 1
ATOM 767 C CA . PRO A 1 95 ? -7.014 -36.002 2.663 1.00 49.66 95 PRO A CA 1
ATOM 768 C C . PRO A 1 95 ? -6.075 -37.121 2.205 1.00 49.66 95 PRO A C 1
ATOM 770 O O . PRO A 1 95 ? -5.428 -36.983 1.162 1.00 49.66 95 PRO A O 1
ATOM 773 N N . SER A 1 96 ? -6.007 -38.205 2.978 1.00 45.84 96 SER A N 1
ATOM 774 C CA . SER A 1 96 ? -5.913 -39.607 2.530 1.00 45.84 96 SER A CA 1
ATOM 775 C C . SER A 1 96 ? -6.186 -40.515 3.721 1.00 45.84 96 SER A C 1
ATOM 777 O O . SER A 1 96 ? -5.443 -40.390 4.717 1.00 45.84 96 SER A O 1
#